Protein AF-A0A8T5DKV2-F1 (afdb_monomer_lite)

Secondary structure (DSSP, 8-state):
--EEEEEEESSTTTTT--HHHHHHHHTTT-SEEEEEEE--SSTHHHHHHHS--TTEEEEEE---TT--GGGHHHHHHHHHHHHT--SSEEEE--TT----GGG--

Structure (mmCIF, N/CA/C/O backbone):
data_AF-A0A8T5DKV2-F1
#
_entry.id   AF-A0A8T5DKV2-F1
#
loop_
_atom_site.group_PDB
_atom_site.id
_atom_site.type_symbol
_atom_site.label_atom_id
_atom_site.label_alt_id
_atom_site.label_comp_id
_atom_site.label_asym_id
_atom_site.label_entity_id
_atom_site.label_seq_id
_atom_site.pdbx_PDB_ins_code
_atom_site.Cartn_x
_atom_site.Cartn_y
_atom_site.Cartn_z
_atom_site.occupancy
_atom_site.B_iso_or_equiv
_atom_site.auth_seq_id
_atom_site.auth_comp_id
_atom_site.auth_asym_id
_atom_site.auth_atom_id
_atom_site.pdbx_PDB_model_num
ATOM 1 N N . MET A 1 1 ? -6.622 -2.487 22.273 1.00 90.81 1 MET A N 1
ATOM 2 C CA . MET A 1 1 ? -5.583 -3.115 21.443 1.00 90.81 1 MET A CA 1
ATOM 3 C C . MET A 1 1 ? -5.715 -2.508 20.068 1.00 90.81 1 MET A C 1
ATOM 5 O O . MET A 1 1 ? -6.829 -2.517 19.562 1.00 90.81 1 MET A O 1
ATOM 9 N N . LYS A 1 2 ? -4.649 -1.910 19.541 1.00 97.62 2 LYS A N 1
ATOM 10 C CA . LYS A 1 2 ? -4.645 -1.262 18.227 1.00 97.62 2 LYS A CA 1
ATOM 11 C C . LYS A 1 2 ? -4.040 -2.205 17.185 1.00 97.62 2 LYS A C 1
ATOM 13 O O . LYS A 1 2 ? -2.965 -2.753 17.427 1.00 97.62 2 LYS A O 1
ATOM 18 N N . VAL A 1 3 ? -4.691 -2.374 16.040 1.00 98.44 3 VAL A N 1
ATOM 19 C CA . VAL A 1 3 ? -4.215 -3.208 14.927 1.00 98.44 3 VAL A CA 1
ATOM 20 C C . VAL A 1 3 ? -3.799 -2.318 13.759 1.00 98.44 3 VAL A C 1
ATOM 22 O O . VAL A 1 3 ? -4.600 -1.538 13.242 1.00 98.44 3 VAL A O 1
ATOM 25 N N . SER A 1 4 ? -2.548 -2.442 13.327 1.00 98.81 4 SER A N 1
ATOM 26 C CA . SER A 1 4 ? -2.035 -1.794 12.121 1.00 98.81 4 SER A CA 1
ATOM 27 C C . SER A 1 4 ? -1.982 -2.789 10.975 1.00 98.81 4 SER A C 1
ATOM 29 O O . SER A 1 4 ? -1.302 -3.803 11.080 1.00 98.81 4 SER A O 1
ATOM 31 N N . ALA A 1 5 ? -2.610 -2.483 9.849 1.00 98.75 5 ALA A N 1
ATOM 32 C CA . ALA A 1 5 ? -2.272 -3.136 8.598 1.00 98.75 5 ALA A CA 1
ATOM 33 C C . ALA A 1 5 ? -1.054 -2.482 7.949 1.00 98.75 5 ALA A C 1
ATOM 35 O O . ALA A 1 5 ? -0.808 -1.280 8.114 1.00 98.75 5 ALA A O 1
ATOM 36 N N . PHE A 1 6 ? -0.319 -3.255 7.160 1.00 98.88 6 PHE A N 1
ATOM 37 C CA . PHE A 1 6 ? 0.722 -2.718 6.304 1.00 98.88 6 PHE A CA 1
ATOM 38 C C . PHE A 1 6 ? 0.931 -3.535 5.036 1.00 98.88 6 PHE A C 1
ATOM 40 O O . PHE A 1 6 ? 0.717 -4.745 5.002 1.00 98.88 6 PHE A O 1
ATOM 47 N N . THR A 1 7 ? 1.371 -2.845 3.990 1.00 98.75 7 THR A N 1
ATOM 48 C CA . THR A 1 7 ? 1.713 -3.439 2.697 1.00 98.75 7 THR A CA 1
ATOM 49 C C . THR A 1 7 ? 2.758 -2.582 1.983 1.00 98.75 7 THR A C 1
ATOM 51 O O . THR A 1 7 ? 3.048 -1.452 2.396 1.00 98.75 7 THR A O 1
ATOM 54 N N . PHE A 1 8 ? 3.323 -3.108 0.903 1.00 98.56 8 PHE A N 1
ATOM 55 C CA . PHE A 1 8 ? 4.122 -2.341 -0.041 1.00 98.56 8 PHE A CA 1
ATOM 56 C C . PHE A 1 8 ? 3.647 -2.621 -1.465 1.00 98.56 8 PHE A C 1
ATOM 58 O O . PHE A 1 8 ? 3.123 -3.695 -1.748 1.00 98.56 8 PHE A O 1
ATOM 65 N N . ILE A 1 9 ? 3.847 -1.673 -2.377 1.00 98.44 9 ILE A N 1
ATOM 66 C CA . ILE A 1 9 ? 3.499 -1.873 -3.784 1.00 98.44 9 ILE A CA 1
ATOM 67 C C . ILE A 1 9 ? 4.310 -0.966 -4.709 1.00 98.44 9 ILE A C 1
ATOM 69 O O . ILE A 1 9 ? 4.625 0.167 -4.357 1.00 98.44 9 ILE A O 1
ATOM 73 N N . LYS A 1 10 ? 4.646 -1.471 -5.896 1.00 97.69 10 LYS A N 1
ATOM 74 C CA . LYS A 1 10 ? 5.240 -0.729 -7.017 1.00 97.69 10 LYS A CA 1
ATOM 75 C C . LYS A 1 10 ? 4.616 -1.265 -8.303 1.00 97.69 10 LYS A C 1
ATOM 77 O O . LYS A 1 10 ? 4.497 -2.481 -8.439 1.00 97.69 10 LYS A O 1
ATOM 82 N N . ASN A 1 11 ? 4.234 -0.379 -9.221 1.00 97.75 11 ASN A N 1
ATOM 83 C CA . ASN A 1 11 ? 3.643 -0.733 -10.520 1.00 97.75 11 ASN A CA 1
ATOM 84 C C . ASN A 1 11 ? 2.396 -1.641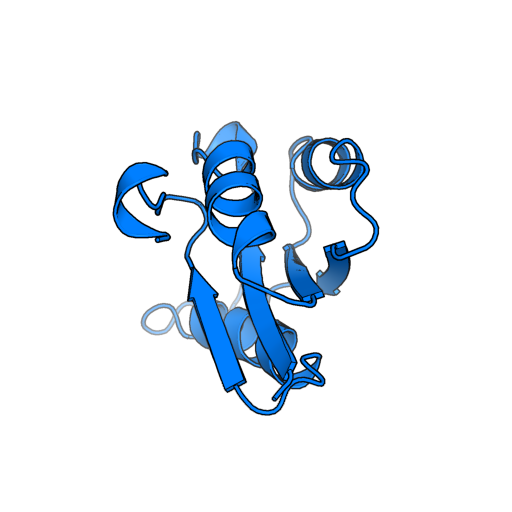 -10.427 1.00 97.75 11 ASN A C 1
ATOM 86 O O . ASN A 1 11 ? 2.222 -2.565 -11.221 1.00 97.75 11 ASN A O 1
ATOM 90 N N . GLY A 1 12 ? 1.540 -1.428 -9.425 1.00 98.12 12 GLY A N 1
ATOM 91 C CA . GLY A 1 12 ? 0.370 -2.267 -9.175 1.00 98.12 12 GLY A CA 1
ATOM 92 C C . GLY A 1 12 ? -0.663 -2.256 -10.302 1.00 98.12 12 GLY A C 1
ATOM 93 O O . GLY A 1 12 ? -1.310 -3.274 -10.537 1.00 98.12 12 GLY A O 1
ATOM 94 N N . GLN A 1 13 ? -0.806 -1.139 -11.020 1.00 98.19 13 GLN A N 1
ATOM 95 C CA . GLN A 1 13 ? -1.746 -1.024 -12.136 1.00 98.19 13 GLN A CA 1
ATOM 96 C C . GLN A 1 13 ? -1.240 -1.777 -13.369 1.00 98.19 13 GLN A C 1
ATOM 98 O O . GLN A 1 13 ? -1.986 -2.579 -13.930 1.00 98.19 13 GLN A O 1
ATOM 103 N N . ILE A 1 14 ? 0.010 -1.552 -13.785 1.00 98.19 14 ILE A N 1
ATOM 104 C CA . ILE A 1 14 ? 0.600 -2.225 -14.955 1.00 98.19 14 ILE A CA 1
ATOM 105 C C . ILE A 1 14 ? 0.727 -3.732 -14.714 1.00 98.19 14 ILE A C 1
ATOM 107 O O . ILE A 1 14 ? 0.494 -4.516 -15.632 1.00 98.19 14 ILE A O 1
ATOM 111 N N . LEU A 1 15 ? 1.057 -4.146 -13.487 1.00 97.62 15 LEU A N 1
ATOM 112 C CA . LEU A 1 15 ? 1.145 -5.563 -13.123 1.00 97.62 15 LEU A CA 1
ATOM 113 C C . LEU A 1 15 ? -0.230 -6.221 -12.919 1.00 97.62 15 LEU A C 1
ATOM 11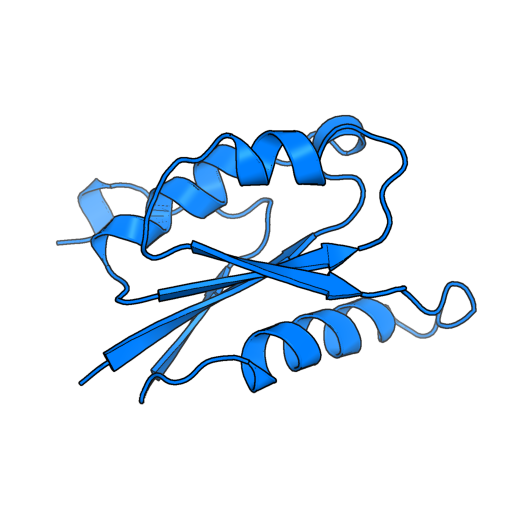5 O O . LEU A 1 15 ? -0.304 -7.440 -12.792 1.00 97.62 15 LEU A O 1
ATOM 119 N N . GLY A 1 16 ? -1.319 -5.445 -12.931 1.00 97.31 16 GLY A N 1
ATOM 120 C CA . GLY A 1 16 ? -2.681 -5.967 -12.840 1.00 97.31 16 GLY A CA 1
ATOM 121 C C . GLY A 1 16 ? -3.052 -6.510 -11.460 1.00 97.31 16 GLY A C 1
ATOM 122 O O . GLY A 1 16 ? -3.940 -7.357 -11.362 1.00 97.31 16 GLY A O 1
ATOM 123 N N . TYR A 1 17 ? -2.394 -6.042 -10.396 1.00 98.19 17 TYR A N 1
ATOM 124 C CA . TYR A 1 17 ? -2.714 -6.478 -9.041 1.00 98.19 17 TYR A CA 1
ATOM 125 C C . TYR A 1 17 ? -4.053 -5.887 -8.571 1.00 98.19 17 TYR A C 1
ATOM 127 O O . TYR A 1 17 ? -4.311 -4.697 -8.781 1.00 98.19 17 TYR A O 1
ATOM 135 N N . PRO A 1 18 ? -4.903 -6.661 -7.874 1.00 98.00 18 PRO A N 1
ATOM 136 C CA . PRO A 1 18 ? -6.146 -6.184 -7.266 1.00 98.00 18 PRO A CA 1
ATOM 137 C C . PRO A 1 18 ? -5.902 -5.342 -5.995 1.00 98.00 18 PRO A C 1
ATOM 139 O O . PRO A 1 18 ? -6.621 -5.466 -5.004 1.00 98.00 18 PRO A O 1
ATOM 142 N N . PHE A 1 19 ? -4.912 -4.445 -5.999 1.00 98.44 19 PHE A N 1
ATOM 143 C CA . PHE A 1 19 ? -4.443 -3.771 -4.785 1.00 98.44 19 PHE A CA 1
ATOM 144 C C . PHE A 1 19 ? -5.490 -2.842 -4.161 1.00 98.44 19 PHE A C 1
ATOM 146 O O . PHE A 1 19 ? -5.499 -2.642 -2.952 1.00 98.44 19 PHE A O 1
ATOM 153 N N . ILE A 1 20 ? -6.413 -2.291 -4.955 1.00 98.56 20 ILE A N 1
ATOM 154 C CA . ILE A 1 20 ? -7.528 -1.490 -4.428 1.00 98.56 20 ILE A CA 1
ATOM 155 C C . ILE A 1 20 ? -8.473 -2.378 -3.606 1.00 98.56 20 ILE A C 1
ATOM 157 O O . ILE A 1 20 ? -8.944 -1.961 -2.548 1.00 98.56 20 ILE A O 1
ATOM 161 N N . GLN A 1 21 ? -8.762 -3.585 -4.092 1.00 98.50 21 GLN A N 1
ATOM 162 C CA . GLN A 1 21 ? -9.601 -4.577 -3.425 1.00 98.50 21 GLN A CA 1
ATOM 163 C C . GLN A 1 21 ? -8.888 -5.143 -2.197 1.00 98.50 21 GLN A C 1
ATOM 165 O O . GLN A 1 21 ? -9.490 -5.154 -1.127 1.00 98.50 21 GLN A O 1
ATOM 170 N N . SER A 1 22 ? -7.603 -5.492 -2.324 1.00 98.56 22 SER A N 1
ATOM 171 C CA . SER A 1 22 ? -6.725 -5.872 -1.209 1.00 98.56 22 SER A CA 1
ATOM 172 C C . SER A 1 22 ? -6.806 -4.837 -0.089 1.00 98.56 22 SER A C 1
ATOM 174 O O . SER A 1 22 ? -7.228 -5.153 1.027 1.00 98.56 22 SER A O 1
ATOM 176 N N . ILE A 1 23 ? -6.565 -3.558 -0.419 1.00 98.56 23 ILE A N 1
ATOM 177 C CA . ILE A 1 23 ? -6.601 -2.473 0.561 1.00 98.56 23 ILE A CA 1
ATOM 178 C C . ILE A 1 23 ? -7.970 -2.388 1.238 1.00 98.56 23 ILE A C 1
ATOM 180 O O . ILE A 1 23 ? -8.058 -2.312 2.461 1.00 98.56 23 ILE A O 1
ATOM 184 N N . LYS A 1 24 ? -9.050 -2.391 0.450 1.00 98.25 24 LYS A N 1
ATOM 185 C CA . LYS A 1 24 ? -10.415 -2.248 0.968 1.00 98.25 24 LYS A CA 1
ATOM 186 C C . LYS A 1 24 ? -10.850 -3.419 1.843 1.00 98.25 24 LYS A C 1
ATOM 188 O O . LYS A 1 24 ? -11.573 -3.168 2.803 1.00 98.25 24 LYS A O 1
ATOM 193 N N . SER A 1 25 ? -10.409 -4.638 1.536 1.00 98.06 25 SER A N 1
ATOM 194 C CA . SER A 1 25 ? -10.838 -5.853 2.237 1.00 98.06 25 SER A CA 1
ATOM 195 C C . SER A 1 25 ? -10.471 -5.851 3.719 1.00 98.06 25 SER A C 1
ATOM 197 O O . SER A 1 25 ? -11.256 -6.309 4.537 1.00 98.06 25 SER A O 1
ATOM 199 N N . ILE A 1 26 ? -9.340 -5.247 4.099 1.00 97.62 26 ILE A N 1
ATOM 200 C CA . ILE A 1 26 ? -8.879 -5.269 5.496 1.00 97.62 26 ILE A CA 1
ATOM 201 C C . ILE A 1 26 ? -9.251 -4.013 6.297 1.00 97.62 26 ILE A C 1
ATOM 203 O O . ILE A 1 26 ? -9.178 -4.018 7.524 1.00 97.62 26 ILE A O 1
ATOM 207 N N . LEU A 1 27 ? -9.672 -2.920 5.643 1.00 98.00 27 LEU A N 1
ATOM 208 C CA . LEU A 1 27 ? -10.035 -1.666 6.329 1.00 98.00 27 LEU A CA 1
ATOM 209 C C . LEU A 1 27 ? -11.106 -1.815 7.431 1.00 98.00 27 LEU A C 1
ATOM 211 O O . LEU A 1 27 ? -11.054 -1.024 8.385 1.00 98.00 27 LEU A O 1
ATOM 215 N N . PRO A 1 28 ? -12.075 -2.751 7.344 1.00 97.38 28 PRO A N 1
ATOM 216 C CA . PRO A 1 28 ? -13.038 -2.983 8.418 1.00 97.38 28 PRO A CA 1
ATOM 217 C C . PRO A 1 28 ? -12.404 -3.465 9.730 1.00 97.38 28 PRO A C 1
ATOM 219 O O . PRO A 1 28 ? -12.860 -3.046 10.791 1.00 97.38 28 PRO A O 1
ATOM 222 N N . ILE A 1 29 ? -11.329 -4.260 9.669 1.00 96.88 29 ILE A N 1
ATOM 223 C CA . ILE A 1 29 ? -10.770 -4.989 10.824 1.00 96.88 29 ILE A CA 1
ATOM 224 C C . ILE A 1 29 ? -9.503 -4.364 11.434 1.00 96.88 29 ILE A C 1
ATOM 226 O O . ILE A 1 29 ? -8.939 -4.912 12.379 1.00 96.88 29 ILE A O 1
ATOM 230 N N . VAL A 1 30 ? -9.038 -3.221 10.916 1.00 98.25 30 VAL A N 1
ATOM 231 C CA . VAL A 1 30 ? -7.832 -2.532 11.418 1.00 98.25 30 VAL A CA 1
ATOM 232 C C . VAL A 1 30 ? -8.099 -1.090 11.828 1.00 98.25 30 VAL A C 1
ATOM 234 O O . VAL A 1 30 ? -9.067 -0.469 11.385 1.00 98.25 30 VAL A O 1
ATOM 237 N N . ASP A 1 31 ? -7.214 -0.521 12.640 1.00 98.62 31 ASP A N 1
ATOM 238 C CA . ASP A 1 31 ? -7.286 0.872 13.096 1.00 98.62 31 ASP A CA 1
ATOM 239 C C . ASP A 1 31 ? -6.487 1.828 12.203 1.00 98.62 31 ASP A C 1
ATOM 241 O O . ASP A 1 31 ? -6.816 3.009 12.093 1.00 98.62 31 ASP A O 1
ATOM 245 N N . GLU A 1 32 ? -5.442 1.327 11.547 1.00 98.62 32 GLU A N 1
ATOM 246 C CA . GLU A 1 32 ? -4.651 2.063 10.560 1.00 98.62 32 GLU A CA 1
ATOM 247 C C . GLU A 1 32 ? -4.119 1.129 9.475 1.00 98.62 32 GLU A C 1
ATOM 249 O O . GLU A 1 32 ? -3.990 -0.073 9.693 1.00 98.62 32 GLU A O 1
ATOM 254 N N . PHE A 1 33 ? -3.762 1.690 8.325 1.00 98.81 33 PHE A N 1
ATOM 255 C CA . PHE A 1 33 ? -3.150 0.966 7.223 1.00 98.81 33 PHE A CA 1
ATOM 256 C C . PHE A 1 33 ? -1.988 1.770 6.643 1.00 98.81 33 PHE A C 1
ATOM 258 O O . PHE A 1 33 ? -2.192 2.784 5.974 1.00 98.81 33 PHE A O 1
ATOM 265 N N . VAL A 1 34 ? -0.763 1.313 6.893 1.00 98.88 34 VAL A N 1
ATOM 266 C CA . VAL A 1 34 ? 0.454 1.894 6.325 1.00 98.88 34 VAL A CA 1
ATOM 267 C C . VAL A 1 34 ? 0.764 1.268 4.967 1.00 98.88 34 VAL A C 1
ATOM 269 O O . VAL A 1 34 ? 1.039 0.076 4.868 1.00 98.88 34 VAL A O 1
ATOM 272 N N . ILE A 1 35 ? 0.777 2.076 3.913 1.00 98.81 35 ILE A N 1
ATOM 273 C CA . ILE A 1 35 ? 1.026 1.604 2.548 1.00 98.81 35 ILE A CA 1
ATOM 274 C C . ILE A 1 35 ? 2.316 2.235 2.038 1.00 98.81 35 ILE A C 1
ATOM 276 O O . ILE A 1 35 ? 2.382 3.454 1.873 1.00 98.81 35 ILE A O 1
ATOM 280 N N . ASN A 1 36 ? 3.338 1.412 1.804 1.00 98.75 36 ASN A N 1
ATOM 281 C CA . ASN A 1 36 ? 4.613 1.850 1.244 1.00 98.75 36 ASN A CA 1
ATOM 282 C C . ASN A 1 36 ? 4.606 1.753 -0.285 1.00 98.75 36 ASN A C 1
ATOM 284 O O . ASN A 1 36 ? 4.676 0.662 -0.848 1.00 98.75 36 ASN A O 1
ATOM 288 N N . VAL A 1 37 ? 4.510 2.897 -0.953 1.00 98.62 37 VAL A N 1
ATOM 289 C CA . VAL A 1 37 ? 4.422 2.973 -2.411 1.00 98.62 37 VAL A CA 1
ATOM 290 C C . VAL A 1 37 ? 5.801 3.271 -2.987 1.00 98.62 37 VAL A C 1
ATOM 292 O O . VAL A 1 37 ? 6.388 4.318 -2.716 1.00 98.62 37 VAL A O 1
ATOM 295 N N . GLY A 1 38 ? 6.314 2.333 -3.776 1.00 97.94 38 GLY A N 1
ATOM 296 C CA . GLY A 1 38 ? 7.529 2.518 -4.553 1.00 97.94 38 GLY A CA 1
ATOM 297 C C . GLY A 1 38 ? 7.328 3.484 -5.714 1.00 97.94 38 GLY A C 1
ATOM 298 O O . GLY A 1 38 ? 6.222 3.579 -6.253 1.00 97.94 38 GLY A O 1
ATOM 299 N N . ASP A 1 39 ? 8.413 4.129 -6.148 1.00 96.88 39 ASP A N 1
ATOM 300 C CA . ASP A 1 39 ? 8.446 4.879 -7.409 1.00 96.88 39 ASP A CA 1
ATOM 301 C C . ASP A 1 39 ? 7.896 4.004 -8.545 1.00 96.88 39 ASP A C 1
ATOM 303 O O . ASP A 1 39 ? 8.483 2.970 -8.880 1.00 96.88 39 ASP A O 1
ATOM 307 N N . SER A 1 40 ? 6.733 4.387 -9.073 1.00 96.56 40 SER A N 1
ATOM 308 C CA . SER A 1 40 ? 5.975 3.609 -10.054 1.00 96.56 40 SER A CA 1
ATOM 309 C C . SER A 1 40 ? 5.909 4.338 -11.394 1.00 96.56 40 SER A C 1
ATOM 311 O O . SER A 1 40 ? 5.893 5.566 -11.445 1.00 96.56 40 SER A O 1
ATOM 313 N N . GLU A 1 41 ? 5.852 3.571 -12.477 1.00 97.50 41 GLU A N 1
ATOM 314 C CA . GLU A 1 41 ? 5.714 4.062 -13.857 1.00 97.50 41 GLU A CA 1
ATOM 315 C C . GLU A 1 41 ? 4.239 4.216 -14.280 1.00 97.50 41 GLU A C 1
ATOM 317 O O . GLU A 1 41 ? 3.939 4.473 -15.444 1.00 97.50 41 GLU A O 1
ATOM 322 N N . ASP A 1 42 ? 3.314 4.040 -13.336 1.00 98.12 42 ASP A N 1
ATOM 323 C CA . ASP A 1 42 ? 1.869 4.021 -13.540 1.00 98.12 42 ASP A CA 1
ATOM 324 C C . ASP A 1 42 ? 1.115 4.828 -12.469 1.00 98.12 42 ASP A C 1
ATOM 326 O O . ASP A 1 42 ? 1.710 5.453 -11.585 1.00 98.12 42 ASP A O 1
ATOM 330 N N . ASP A 1 43 ? -0.219 4.800 -12.519 1.00 98.38 43 ASP A N 1
ATOM 331 C CA . ASP A 1 43 ? -1.072 5.559 -11.605 1.00 98.38 43 ASP A CA 1
ATOM 332 C C . ASP A 1 43 ? -1.245 4.882 -10.232 1.00 98.38 43 ASP A C 1
ATOM 334 O O . ASP A 1 43 ? -2.143 5.266 -9.482 1.00 98.38 43 ASP A O 1
ATOM 338 N N . THR A 1 44 ? -0.417 3.899 -9.842 1.00 98.62 44 THR A N 1
ATOM 339 C CA . THR A 1 44 ? -0.566 3.173 -8.559 1.00 98.62 44 THR A CA 1
ATOM 340 C C . THR A 1 44 ? -0.706 4.124 -7.371 1.00 98.62 44 THR A C 1
ATOM 342 O O . THR A 1 44 ? -1.650 4.003 -6.587 1.00 98.62 44 THR A O 1
ATOM 345 N N . LEU A 1 45 ? 0.178 5.121 -7.250 1.00 98.62 45 LEU A N 1
ATOM 346 C CA . LEU A 1 45 ? 0.106 6.105 -6.166 1.00 98.62 45 LEU A CA 1
ATOM 347 C C . LEU A 1 45 ? -1.201 6.911 -6.211 1.00 98.62 45 LEU A C 1
ATOM 349 O O . LEU A 1 45 ? -1.863 7.075 -5.184 1.00 98.62 45 LEU A O 1
ATOM 353 N N . ALA A 1 46 ? -1.586 7.394 -7.393 1.00 98.56 46 ALA A N 1
ATOM 354 C CA . ALA A 1 46 ? -2.792 8.197 -7.579 1.00 98.56 46 ALA A CA 1
ATOM 355 C C . ALA A 1 46 ? -4.066 7.390 -7.267 1.00 98.56 46 ALA A C 1
ATOM 357 O O . ALA A 1 46 ? -4.981 7.890 -6.605 1.00 98.56 46 ALA A O 1
ATOM 358 N N . LEU A 1 47 ? -4.104 6.118 -7.667 1.00 98.62 47 LEU A N 1
ATOM 359 C CA . LEU A 1 47 ? -5.193 5.188 -7.382 1.00 98.62 47 LEU A CA 1
ATOM 360 C C . LEU A 1 47 ? -5.325 4.921 -5.878 1.00 98.62 47 LEU A C 1
ATOM 362 O O . LEU A 1 47 ? -6.440 4.976 -5.360 1.00 98.62 47 LEU A O 1
ATOM 366 N N . ILE A 1 48 ? -4.223 4.733 -5.145 1.00 98.50 48 ILE A N 1
ATOM 367 C CA . ILE A 1 48 ? -4.259 4.578 -3.678 1.00 98.50 48 ILE A CA 1
ATOM 368 C C . ILE A 1 48 ? -4.727 5.878 -3.008 1.00 98.50 48 ILE A C 1
ATOM 370 O O . ILE A 1 48 ? -5.605 5.847 -2.148 1.00 98.50 48 ILE A O 1
ATOM 374 N N . GLN A 1 49 ? -4.223 7.038 -3.439 1.00 98.44 49 GLN A N 1
ATOM 375 C CA . GLN A 1 49 ? -4.649 8.353 -2.932 1.00 98.44 49 GLN A CA 1
ATOM 376 C C . GLN A 1 49 ? -6.130 8.663 -3.207 1.00 98.44 49 GLN A C 1
ATOM 378 O O . GLN A 1 49 ? -6.735 9.498 -2.518 1.00 98.44 49 GLN A O 1
ATOM 383 N N . SER A 1 50 ? -6.727 8.022 -4.215 1.00 98.31 50 SER A N 1
ATOM 384 C CA . SER A 1 50 ? -8.156 8.137 -4.515 1.00 98.31 50 SER A CA 1
ATOM 385 C C . SER A 1 50 ? -9.036 7.457 -3.458 1.00 98.31 50 SER A C 1
ATOM 387 O O . SER A 1 50 ? -10.187 7.857 -3.274 1.00 98.31 50 SER A O 1
ATOM 389 N N . ILE A 1 51 ? -8.490 6.499 -2.696 1.00 98.06 51 ILE A N 1
ATOM 390 C CA . ILE A 1 51 ? -9.183 5.818 -1.599 1.00 98.06 51 ILE A CA 1
ATOM 391 C C . ILE A 1 51 ? -9.249 6.768 -0.399 1.00 98.06 51 ILE A C 1
A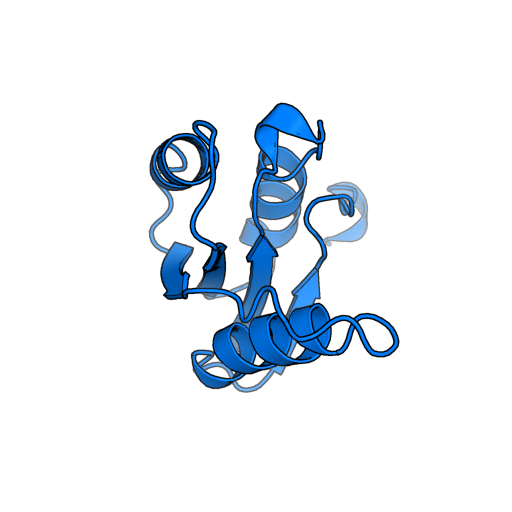TOM 393 O O . ILE A 1 51 ? -8.360 6.819 0.449 1.00 98.06 51 ILE A O 1
ATOM 397 N N . LYS A 1 52 ? -10.321 7.561 -0.324 1.00 97.00 52 LYS A N 1
ATOM 398 C CA . LYS A 1 52 ? -10.546 8.509 0.774 1.00 97.00 52 LYS A CA 1
ATOM 399 C C . LYS A 1 52 ? -10.962 7.767 2.047 1.00 97.00 52 LYS A C 1
ATOM 401 O O . LYS A 1 52 ? -12.147 7.641 2.337 1.00 97.00 52 LYS A O 1
ATOM 406 N N . ASN A 1 53 ? -9.984 7.272 2.803 1.00 98.25 53 ASN A N 1
ATOM 407 C CA . ASN A 1 53 ? -10.200 6.656 4.110 1.00 98.25 53 ASN A CA 1
ATOM 408 C C . ASN A 1 53 ? -9.182 7.193 5.137 1.00 98.25 53 ASN A C 1
ATOM 410 O O . ASN A 1 53 ? -7.982 7.139 4.871 1.00 98.25 53 ASN A O 1
ATOM 414 N N . PRO A 1 54 ? -9.623 7.688 6.310 1.00 98.12 54 PRO A N 1
ATOM 415 C CA . PRO A 1 54 ? -8.732 8.281 7.311 1.00 98.12 54 PRO A CA 1
ATOM 416 C C . PRO A 1 54 ? -7.766 7.282 7.966 1.00 98.12 54 PRO A C 1
ATOM 418 O O . PRO A 1 54 ? -6.786 7.710 8.569 1.00 98.12 54 PRO A O 1
ATOM 421 N N . LYS A 1 55 ? -8.018 5.970 7.857 1.00 98.62 55 LYS A N 1
ATOM 422 C CA . LYS A 1 55 ? -7.119 4.925 8.365 1.00 98.62 55 LYS A CA 1
ATOM 423 C C . LYS A 1 55 ? -5.877 4.750 7.487 1.00 98.62 55 LYS A C 1
ATOM 425 O O . LYS A 1 55 ? -4.882 4.208 7.956 1.00 98.62 55 LYS A O 1
ATOM 430 N N . ILE A 1 56 ? -5.921 5.179 6.222 1.00 98.75 56 ILE A N 1
ATOM 431 C CA . ILE A 1 56 ? -4.826 4.978 5.269 1.00 98.75 56 ILE A CA 1
ATOM 432 C C . ILE A 1 56 ? -3.736 6.028 5.488 1.00 98.75 56 ILE A C 1
ATOM 434 O O . ILE A 1 56 ? -3.981 7.232 5.403 1.00 98.75 56 ILE A O 1
ATOM 438 N N . ARG A 1 57 ? -2.503 5.560 5.687 1.00 98.62 57 ARG A N 1
ATOM 439 C CA . ARG A 1 57 ? -1.290 6.374 5.721 1.00 98.62 57 ARG A CA 1
ATOM 440 C C . ARG A 1 57 ? -0.331 5.910 4.635 1.00 98.62 57 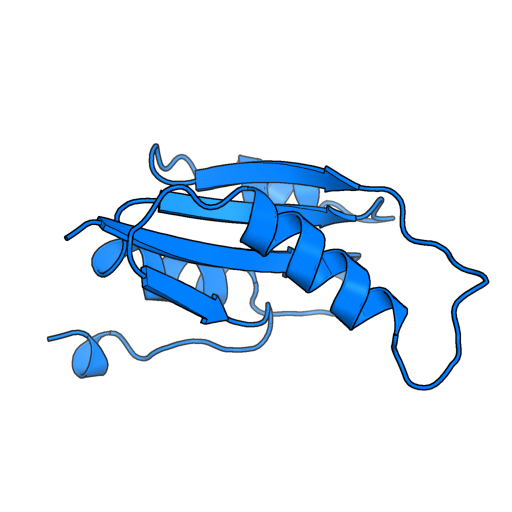ARG A C 1
ATOM 442 O O . ARG A 1 57 ? 0.223 4.818 4.705 1.00 98.62 57 ARG A O 1
ATOM 449 N N . ILE A 1 58 ? -0.118 6.761 3.640 1.00 98.75 58 ILE A N 1
ATOM 450 C CA . ILE A 1 58 ? 0.792 6.472 2.531 1.00 98.75 58 ILE A CA 1
ATOM 451 C C . ILE A 1 58 ? 2.189 6.965 2.901 1.00 98.75 58 ILE A C 1
ATOM 453 O O . ILE A 1 58 ? 2.358 8.120 3.296 1.00 98.75 58 ILE A O 1
ATOM 457 N N . ILE A 1 59 ? 3.182 6.098 2.745 1.00 98.50 59 ILE A N 1
ATOM 458 C CA . ILE A 1 59 ? 4.598 6.464 2.721 1.00 98.50 59 ILE A CA 1
ATOM 459 C C . ILE A 1 59 ? 5.157 6.118 1.341 1.00 98.50 59 ILE A C 1
ATOM 461 O O . ILE A 1 59 ? 4.625 5.245 0.660 1.00 98.50 59 ILE A O 1
ATOM 465 N N . GLN A 1 60 ? 6.195 6.826 0.915 1.00 98.38 60 GLN A N 1
ATOM 466 C CA . GLN A 1 60 ? 6.850 6.578 -0.367 1.00 98.38 60 GLN A CA 1
ATOM 467 C C . GLN A 1 60 ?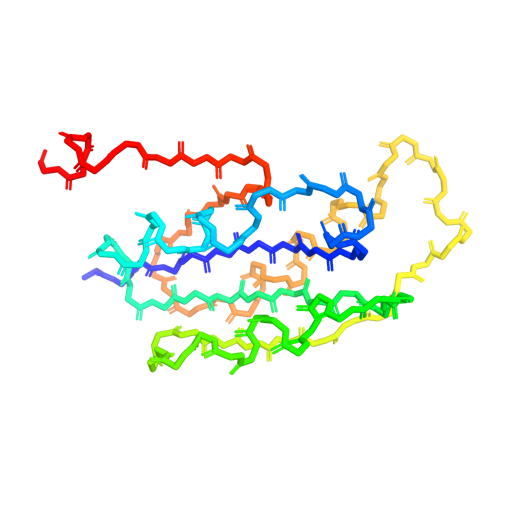 8.305 6.191 -0.130 1.00 98.38 60 GLN A C 1
ATOM 469 O O . GLN A 1 60 ? 8.951 6.732 0.773 1.00 98.38 60 GLN A O 1
ATOM 474 N N . SER A 1 61 ? 8.811 5.264 -0.934 1.00 96.56 61 SER A N 1
ATOM 475 C CA . SER A 1 61 ? 10.193 4.802 -0.871 1.00 96.56 61 SER A CA 1
ATOM 476 C C . SER A 1 61 ? 10.767 4.571 -2.265 1.00 96.56 61 SER A C 1
ATOM 478 O O . SER A 1 61 ? 10.072 4.184 -3.201 1.00 96.56 61 SER A O 1
ATOM 480 N N . THR A 1 62 ? 12.079 4.731 -2.387 1.00 95.69 62 THR A N 1
ATOM 481 C CA . THR A 1 62 ? 12.806 4.327 -3.590 1.00 95.69 62 THR A CA 1
ATOM 482 C C . THR A 1 62 ? 13.377 2.931 -3.380 1.00 95.69 62 THR A C 1
ATOM 484 O O . THR A 1 62 ? 13.996 2.632 -2.354 1.00 95.69 62 THR A O 1
ATOM 487 N N . TRP A 1 63 ? 13.140 2.049 -4.346 1.00 94.12 63 TRP A N 1
ATOM 488 C CA . TRP A 1 63 ? 13.624 0.675 -4.299 1.00 94.12 63 TRP A CA 1
ATOM 489 C C . TRP A 1 63 ? 15.076 0.632 -4.767 1.00 94.12 63 TRP A C 1
ATOM 491 O O . TRP A 1 63 ? 15.466 1.355 -5.679 1.00 94.12 63 TRP A O 1
ATOM 501 N N . ASN A 1 64 ? 15.895 -0.219 -4.148 1.00 92.00 64 ASN A N 1
ATOM 502 C CA . ASN A 1 64 ? 17.238 -0.454 -4.661 1.00 92.00 64 ASN A CA 1
ATOM 503 C C . ASN A 1 64 ? 17.156 -1.418 -5.846 1.00 92.00 64 ASN A C 1
ATOM 505 O O . ASN A 1 64 ? 17.136 -2.633 -5.648 1.00 92.00 64 ASN A O 1
ATOM 509 N N . ASP A 1 65 ? 17.146 -0.878 -7.061 1.00 88.62 65 ASP A N 1
ATOM 510 C CA . ASP A 1 65 ? 17.045 -1.685 -8.277 1.00 88.62 65 ASP A CA 1
ATOM 511 C C . ASP A 1 65 ? 18.256 -2.605 -8.489 1.00 88.62 65 ASP A C 1
ATOM 513 O O . ASP A 1 65 ? 18.138 -3.561 -9.234 1.00 88.62 65 ASP A O 1
ATOM 517 N N . ASN A 1 66 ? 19.386 -2.399 -7.798 1.00 93.00 66 ASN A N 1
ATOM 518 C CA . ASN A 1 66 ? 20.528 -3.325 -7.848 1.00 93.00 66 ASN A CA 1
ATOM 519 C C . ASN A 1 66 ? 20.358 -4.546 -6.921 1.00 93.00 66 ASN A C 1
ATOM 521 O O . ASN A 1 66 ? 21.179 -5.467 -6.938 1.00 93.00 66 ASN A O 1
ATOM 525 N N . MET A 1 67 ? 19.339 -4.550 -6.055 1.00 91.19 67 MET A N 1
ATOM 526 C CA . MET A 1 67 ? 19.108 -5.602 -5.066 1.00 91.19 67 MET A CA 1
ATOM 527 C C . MET A 1 67 ? 18.278 -6.742 -5.663 1.00 91.19 67 MET A C 1
ATOM 529 O O . MET A 1 67 ? 17.076 -6.859 -5.428 1.00 91.19 67 MET A O 1
ATOM 533 N N . HIS A 1 68 ? 18.942 -7.607 -6.425 1.00 86.31 68 HIS A N 1
ATOM 534 C CA . HIS A 1 68 ? 18.305 -8.752 -7.084 1.00 86.31 68 HIS A CA 1
ATOM 535 C C . HIS A 1 68 ? 18.421 -10.073 -6.312 1.00 86.31 68 HIS A C 1
ATOM 537 O O . HIS A 1 68 ? 17.835 -11.070 -6.735 1.00 86.31 68 HIS A O 1
ATOM 543 N N . ASP A 1 69 ? 19.168 -10.122 -5.200 1.00 92.75 69 ASP A N 1
ATOM 544 C CA . ASP A 1 69 ? 19.343 -11.374 -4.454 1.00 92.75 69 ASP A CA 1
ATOM 545 C C . ASP A 1 69 ? 18.008 -11.823 -3.851 1.00 92.75 69 ASP A C 1
ATOM 547 O O . ASP A 1 69 ? 17.511 -11.218 -2.904 1.00 92.75 69 ASP A O 1
ATOM 551 N N . ARG A 1 70 ? 17.423 -12.884 -4.420 1.00 90.75 70 ARG A N 1
ATOM 552 C CA . ARG A 1 70 ? 16.281 -13.637 -3.868 1.00 90.75 70 ARG A CA 1
ATOM 553 C C . ARG A 1 70 ? 15.097 -12.771 -3.402 1.00 90.75 70 ARG A C 1
ATOM 555 O O . ARG A 1 70 ? 14.402 -13.133 -2.459 1.00 90.75 70 ARG A O 1
ATOM 562 N N . GLY A 1 71 ? 14.864 -11.627 -4.049 1.00 88.25 71 GLY A N 1
ATOM 563 C CA . GLY A 1 71 ? 13.764 -10.722 -3.700 1.00 88.25 71 GLY A CA 1
ATOM 564 C C . GLY A 1 71 ? 13.961 -9.953 -2.388 1.00 88.25 71 GLY A C 1
ATOM 565 O O . GLY A 1 71 ? 12.987 -9.482 -1.806 1.00 88.25 71 GLY A O 1
ATOM 566 N N . TYR A 1 72 ? 15.199 -9.783 -1.909 1.00 94.31 72 TYR A N 1
ATOM 567 C CA . TYR A 1 72 ? 15.494 -9.063 -0.662 1.00 94.31 72 TYR A CA 1
ATOM 568 C C . TYR A 1 72 ? 14.949 -7.626 -0.651 1.00 94.31 72 TYR A C 1
ATOM 570 O O . TYR A 1 72 ? 14.597 -7.093 0.403 1.00 94.31 72 TYR A O 1
ATOM 578 N N . VAL A 1 73 ? 14.815 -7.016 -1.836 1.00 95.75 73 VAL A N 1
ATOM 579 C CA . VAL A 1 73 ? 14.157 -5.717 -2.002 1.00 95.75 73 VAL A CA 1
ATOM 580 C C . VAL A 1 73 ? 12.725 -5.729 -1.453 1.00 95.75 73 VAL A C 1
ATOM 582 O O . VAL A 1 73 ? 12.362 -4.806 -0.734 1.00 95.75 73 VAL A O 1
ATOM 585 N N . TYR A 1 74 ? 11.940 -6.791 -1.666 1.00 95.38 74 TYR A N 1
ATOM 586 C CA . TYR A 1 74 ? 10.572 -6.907 -1.145 1.00 95.38 74 TYR A CA 1
ATOM 587 C C . TYR A 1 74 ? 10.552 -6.921 0.384 1.00 95.38 74 TYR A C 1
ATOM 589 O O . TYR A 1 74 ? 9.784 -6.194 1.012 1.00 95.38 74 TYR A O 1
ATOM 597 N N . GLY A 1 75 ? 11.468 -7.681 0.994 1.00 95.69 75 GLY A N 1
ATOM 598 C CA . GLY A 1 75 ? 11.649 -7.707 2.444 1.00 95.69 75 GLY A CA 1
ATOM 599 C C . GLY A 1 75 ? 11.973 -6.321 3.003 1.00 95.69 75 GLY A C 1
ATOM 600 O O . GLY A 1 75 ? 11.357 -5.890 3.975 1.00 95.69 75 GLY A O 1
ATOM 601 N N . GLN A 1 76 ? 12.871 -5.576 2.353 1.00 96.38 76 GLN A N 1
ATOM 602 C CA . GLN A 1 76 ? 13.180 -4.197 2.735 1.00 96.38 76 GLN A CA 1
ATOM 603 C C . GLN A 1 76 ? 11.927 -3.306 2.710 1.00 96.38 76 GLN A C 1
ATOM 605 O O . GLN A 1 76 ? 11.670 -2.591 3.679 1.00 96.38 76 GLN A O 1
ATOM 610 N N . GLN A 1 77 ? 11.128 -3.365 1.640 1.00 98.19 77 GLN A N 1
ATOM 611 C CA . GLN A 1 77 ? 9.936 -2.521 1.503 1.00 98.19 77 GLN A CA 1
ATOM 612 C C . GLN A 1 77 ? 8.831 -2.885 2.492 1.00 98.19 77 GLN A C 1
ATOM 614 O O . GLN A 1 77 ? 8.198 -1.987 3.057 1.00 98.19 77 GLN A O 1
ATOM 619 N N . LYS A 1 78 ? 8.656 -4.182 2.756 1.00 97.75 78 LYS A N 1
ATOM 620 C CA . LYS A 1 78 ? 7.774 -4.703 3.802 1.00 97.75 78 LYS A CA 1
ATOM 621 C C . LYS A 1 78 ? 8.167 -4.167 5.177 1.00 97.75 78 LYS A C 1
ATOM 623 O O . LYS A 1 78 ? 7.316 -3.645 5.895 1.00 97.75 78 LYS A O 1
ATOM 628 N N . MET A 1 79 ? 9.453 -4.237 5.526 1.00 98.06 79 MET A N 1
ATOM 629 C CA . MET A 1 79 ? 9.946 -3.760 6.821 1.00 98.06 79 MET A CA 1
ATOM 630 C C . MET A 1 79 ? 9.825 -2.240 6.976 1.00 98.06 79 MET A C 1
ATOM 632 O O . MET A 1 79 ? 9.505 -1.773 8.066 1.00 98.06 79 MET A O 1
ATOM 636 N N . ILE A 1 80 ? 10.025 -1.460 5.908 1.00 98.31 80 ILE A N 1
ATOM 637 C CA . ILE A 1 80 ? 9.819 0.001 5.928 1.00 98.31 80 ILE A CA 1
ATOM 638 C C . ILE A 1 80 ? 8.361 0.347 6.274 1.00 98.31 80 ILE A C 1
ATOM 640 O O . ILE A 1 80 ? 8.121 1.233 7.100 1.00 98.31 80 ILE A O 1
ATOM 644 N N . ALA A 1 81 ? 7.392 -0.364 5.686 1.00 98.69 81 ALA A N 1
ATOM 645 C CA . ALA A 1 81 ? 5.976 -0.187 6.002 1.00 98.69 81 ALA A CA 1
ATOM 646 C C . ALA A 1 81 ? 5.664 -0.610 7.446 1.00 98.69 81 ALA A C 1
ATOM 648 O O . ALA A 1 81 ? 5.058 0.157 8.192 1.00 98.69 81 ALA A O 1
ATOM 649 N N . GLN A 1 82 ? 6.158 -1.776 7.873 1.00 98.62 82 GLN A N 1
ATOM 650 C CA . GLN A 1 82 ? 5.958 -2.279 9.233 1.00 98.62 82 GLN A CA 1
ATOM 651 C C . GLN A 1 82 ? 6.525 -1.333 10.298 1.00 98.62 82 GLN A C 1
ATOM 653 O O . GLN A 1 82 ? 5.875 -1.079 11.306 1.00 98.62 82 GLN A O 1
ATOM 658 N N . PHE A 1 83 ? 7.723 -0.780 10.085 1.00 98.31 83 PHE A N 1
ATOM 659 C CA . PHE A 1 83 ? 8.367 0.139 11.033 1.00 98.31 83 PHE A CA 1
ATOM 660 C C . PHE A 1 83 ? 7.564 1.430 11.247 1.00 98.31 83 PHE A C 1
ATOM 662 O O . PHE A 1 83 ? 7.736 2.135 12.236 1.00 98.31 83 PHE A O 1
ATOM 669 N N . ASN A 1 84 ? 6.675 1.745 10.308 1.00 98.56 84 ASN A N 1
ATOM 670 C CA . ASN A 1 84 ? 5.783 2.886 10.373 1.00 98.56 84 ASN A CA 1
ATOM 671 C C . ASN A 1 84 ? 4.455 2.574 11.094 1.00 98.56 84 ASN A C 1
ATOM 673 O O . ASN A 1 84 ? 3.711 3.507 11.408 1.00 98.56 84 ASN A O 1
ATOM 677 N N . CYS A 1 85 ? 4.148 1.311 11.386 1.00 98.62 85 CYS A N 1
ATOM 678 C CA . CYS A 1 85 ? 2.992 0.944 12.196 1.00 98.62 85 CYS A CA 1
ATOM 679 C C . CYS A 1 85 ? 3.130 1.455 13.638 1.00 98.62 85 CYS A C 1
ATOM 681 O O . CYS A 1 85 ? 4.222 1.547 14.193 1.00 98.62 85 CYS A O 1
ATOM 683 N N . THR A 1 86 ? 1.998 1.773 14.255 1.00 98.31 86 THR A N 1
ATOM 684 C CA . THR A 1 86 ? 1.900 2.263 15.638 1.00 98.31 86 THR A CA 1
ATOM 685 C C . THR A 1 86 ? 0.986 1.405 16.516 1.00 98.31 86 THR A C 1
ATOM 687 O O . THR A 1 86 ? 0.767 1.738 17.678 1.00 98.31 86 THR A O 1
ATOM 690 N N . GLY A 1 87 ? 0.406 0.341 15.959 1.00 97.94 87 GLY A N 1
ATOM 691 C CA . GLY A 1 87 ? -0.451 -0.606 16.659 1.00 97.94 87 GLY A C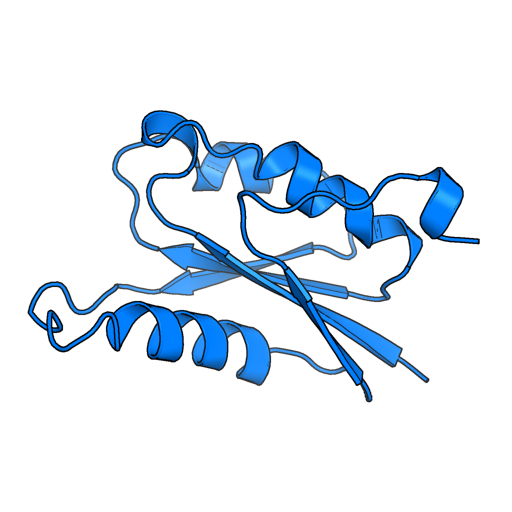A 1
ATOM 692 C C . GLY A 1 87 ? 0.328 -1.618 17.495 1.00 97.94 87 GLY A C 1
ATOM 693 O O . GLY A 1 87 ? 1.517 -1.847 17.286 1.00 97.94 87 GLY A O 1
ATOM 694 N N . ASP A 1 88 ? -0.385 -2.247 18.427 1.00 98.19 88 ASP A N 1
ATOM 695 C CA . ASP A 1 88 ? 0.115 -3.356 19.244 1.00 98.19 88 ASP A CA 1
ATOM 696 C C . ASP A 1 88 ? 0.297 -4.632 18.399 1.00 98.19 88 ASP A C 1
ATOM 698 O O . ASP A 1 88 ? 1.147 -5.470 18.698 1.00 98.19 88 ASP A O 1
ATOM 702 N N . TRP A 1 89 ? -0.509 -4.769 17.338 1.00 98.25 89 TRP A N 1
ATOM 703 C CA . TRP A 1 89 ? -0.482 -5.879 16.384 1.00 98.25 89 TRP A CA 1
ATOM 704 C C . TRP A 1 89 ? -0.313 -5.376 14.959 1.00 98.25 89 TRP A C 1
ATOM 706 O O . TRP A 1 89 ? -0.769 -4.283 14.617 1.00 98.25 89 TRP A O 1
ATOM 716 N N . ALA A 1 90 ? 0.305 -6.210 14.125 1.00 97.94 90 ALA A N 1
ATOM 717 C CA . ALA A 1 90 ? 0.553 -5.914 12.725 1.00 97.94 90 ALA A CA 1
ATOM 718 C C . ALA A 1 90 ? -0.089 -6.982 11.828 1.00 97.94 90 ALA A C 1
ATOM 720 O O . ALA A 1 90 ? 0.163 -8.174 12.002 1.00 97.94 90 ALA A O 1
ATOM 721 N N . PHE A 1 91 ? -0.893 -6.545 10.865 1.00 97.94 91 PHE A N 1
ATOM 722 C CA . PHE A 1 91 ? -1.526 -7.372 9.846 1.00 97.94 91 PHE A CA 1
ATOM 723 C C . PHE A 1 91 ? -0.861 -7.078 8.499 1.00 97.94 91 PHE A C 1
ATOM 725 O O . PHE A 1 91 ? -0.882 -5.945 8.022 1.00 97.94 91 PHE A O 1
ATOM 732 N N . TYR A 1 92 ? -0.234 -8.077 7.895 1.00 98.44 92 TYR A N 1
ATOM 733 C CA . TYR A 1 92 ? 0.393 -7.930 6.584 1.00 98.44 92 TYR A CA 1
ATOM 734 C C . TYR A 1 92 ? -0.517 -8.509 5.508 1.00 98.44 92 TYR A C 1
ATOM 736 O O . TYR A 1 92 ? -1.072 -9.583 5.717 1.00 98.44 92 TYR A O 1
ATOM 744 N N . ILE A 1 93 ? -0.627 -7.815 4.378 1.00 98.12 93 ILE A N 1
ATOM 745 C CA . ILE A 1 93 ? -1.339 -8.287 3.188 1.00 98.12 93 ILE A CA 1
ATOM 746 C C . ILE A 1 93 ? -0.598 -7.827 1.931 1.00 98.12 93 ILE A C 1
ATOM 748 O O . ILE A 1 93 ? -0.080 -6.705 1.896 1.00 98.12 93 ILE A O 1
ATOM 752 N N . GLU A 1 94 ? -0.530 -8.668 0.907 1.00 97.38 94 GLU A N 1
ATOM 753 C CA . GLU A 1 94 ? 0.044 -8.333 -0.400 1.00 97.38 94 GLU A CA 1
ATOM 754 C C . GLU A 1 94 ? -1.005 -7.733 -1.348 1.00 97.38 94 GLU A C 1
ATOM 756 O O . GLU A 1 94 ? -2.215 -7.878 -1.167 1.00 97.38 94 GLU A O 1
ATOM 761 N N . GLY A 1 95 ? -0.548 -6.988 -2.359 1.00 97.19 95 GLY A N 1
ATOM 762 C CA . GLY A 1 95 ? -1.439 -6.285 -3.292 1.00 97.19 95 GLY A CA 1
ATOM 763 C C . GLY A 1 95 ? -2.317 -7.211 -4.144 1.00 97.19 95 GLY A C 1
ATOM 764 O O . GLY A 1 95 ? -3.276 -6.745 -4.758 1.00 97.19 95 GLY A O 1
ATOM 765 N N . ASP A 1 96 ? -1.998 -8.499 -4.184 1.00 97.31 96 ASP A N 1
ATOM 766 C CA . ASP A 1 96 ? -2.700 -9.576 -4.877 1.00 97.31 96 ASP A CA 1
ATOM 767 C C . ASP A 1 96 ? -3.479 -10.522 -3.952 1.00 97.31 96 ASP A C 1
ATOM 769 O O . ASP A 1 96 ? -4.144 -11.441 -4.429 1.00 97.31 96 ASP A O 1
ATOM 773 N N . GLU A 1 97 ? -3.490 -10.244 -2.651 1.00 98.00 97 GLU A N 1
ATOM 774 C CA . GLU A 1 97 ? -4.292 -10.954 -1.659 1.00 98.00 97 GLU A CA 1
ATOM 775 C C . GLU A 1 97 ? -5.569 -10.169 -1.334 1.00 98.00 97 GLU A C 1
ATOM 777 O O . GLU A 1 97 ? -5.568 -8.941 -1.255 1.00 98.00 97 GLU A O 1
ATOM 782 N N . VAL A 1 98 ? -6.683 -10.873 -1.132 1.00 97.62 98 VAL A N 1
ATOM 783 C CA . VAL A 1 98 ? -7.975 -10.280 -0.761 1.00 97.62 98 VAL A CA 1
ATOM 784 C C . VAL A 1 98 ? -8.653 -11.198 0.248 1.00 97.62 98 VAL A C 1
ATOM 786 O O . VAL A 1 98 ? -8.706 -12.408 0.037 1.00 97.62 98 VAL A O 1
ATOM 789 N N . TYR A 1 99 ? -9.185 -10.622 1.325 1.00 97.00 99 TYR A N 1
ATOM 790 C CA . TYR A 1 99 ? -9.997 -11.349 2.302 1.00 97.00 99 TYR A CA 1
ATOM 791 C C . TYR A 1 99 ? -11.476 -11.221 1.947 1.00 97.00 99 TYR A C 1
ATOM 793 O O . TYR A 1 99 ? -11.934 -10.132 1.593 1.00 97.00 99 TYR A O 1
ATOM 801 N N . HIS A 1 100 ? -12.207 -12.332 2.024 1.00 96.44 100 HIS A N 1
ATOM 802 C CA . HIS A 1 100 ? -13.649 -12.337 1.810 1.00 96.44 100 HIS A CA 1
ATOM 803 C C . HIS A 1 100 ? -14.342 -11.646 2.989 1.00 96.44 100 HIS A C 1
ATOM 805 O O . HIS A 1 100 ? -13.969 -11.876 4.137 1.00 96.44 100 HIS A O 1
ATOM 811 N N . GLU A 1 101 ? -15.343 -10.805 2.727 1.00 94.12 101 GLU A N 1
ATOM 812 C CA . GLU A 1 101 ? -16.037 -10.044 3.773 1.00 94.12 101 GLU A CA 1
ATOM 813 C C . GLU A 1 101 ? -16.686 -10.932 4.847 1.00 94.12 101 GLU A C 1
ATOM 815 O O . GLU A 1 101 ? -16.663 -10.568 6.019 1.00 94.12 101 GLU A O 1
ATOM 820 N N . ASP A 1 102 ? -17.183 -12.112 4.463 1.00 95.69 102 ASP A N 1
ATOM 821 C CA . ASP A 1 102 ? -17.791 -13.093 5.379 1.00 95.69 102 ASP A CA 1
ATOM 822 C C . ASP A 1 102 ? -16.794 -13.716 6.381 1.00 95.69 102 ASP A C 1
ATOM 824 O O . ASP A 1 102 ? -17.220 -14.280 7.385 1.00 95.69 102 ASP A O 1
ATOM 828 N N . ASP A 1 103 ? -15.481 -13.617 6.138 1.00 94.62 103 ASP A N 1
ATOM 829 C CA . ASP A 1 103 ? -14.440 -14.156 7.031 1.00 94.62 103 ASP A CA 1
ATOM 830 C C . ASP A 1 103 ? -13.942 -13.115 8.061 1.00 94.62 103 ASP A C 1
ATOM 832 O O . ASP A 1 103 ? -12.984 -13.369 8.797 1.00 94.62 103 ASP A O 1
ATOM 836 N N . LEU A 1 104 ? -14.545 -11.919 8.092 1.00 89.19 104 LEU A N 1
ATOM 837 C CA . LEU A 1 104 ? -14.114 -10.791 8.930 1.00 89.19 104 LEU A CA 1
ATOM 838 C C . LEU A 1 104 ? -14.927 -10.623 10.227 1.00 89.19 104 LEU A C 1
ATOM 840 O O . LEU A 1 104 ? -14.629 -9.703 10.997 1.00 89.19 104 LEU A O 1
ATOM 844 N N . GLU A 1 105 ? -15.934 -11.472 10.457 1.00 76.06 105 GLU A N 1
ATOM 845 C CA . GLU A 1 105 ? -16.840 -11.447 11.623 1.00 76.06 105 GLU A CA 1
ATOM 846 C C . GLU A 1 105 ? -16.511 -12.496 12.698 1.00 76.06 105 GLU A C 1
ATOM 848 O O . GLU A 1 105 ? -16.151 -13.647 12.359 1.00 76.06 105 GLU A O 1
#

Foldseek 3Di:
DAEEEEEEDEQCVVVVFQQVQQVVQCVVPHQAYEYEYEDYPDCVVVSLVVPPDPRYDYDYDYFDPVPPPPPVSRVVSRVVRVVPDDGPHYHYDYSNDHDDNVVRD

Sequence (105 aa):
MKVSAFTFIKNGQILGYPFIQSIKSILPIVDEFVINVGDSEDDTLALIQSIKNPKIRIIQSTWNDNMHDRGYVYGQQKMIAQFNCTGDWAFYIEGDEVYHEDDLE

pLDDT: mean 96.9, std 3.24, range [76.06, 98.88]

Radius of gyration: 13.34 Å; chains: 1; bounding box: 38×23×36 Å